Protein AF-A0A959NAV7-F1 (afdb_monomer_lite)

Radius of gyration: 19.65 Å; chains: 1; bounding box: 39×28×50 Å

Sequence (119 aa):
TKMTISTENNTYIKIDDCLPEIDEYQATYHNLRIIIPYTGRIRIARDFISDFLFNMGFQKPSSYKTVYDFKLDKGKIIEMKDRSEDAAIVRNYLHNTGTTHINLIKKINASFKLDFEFE

Secondary structure (DSSP, 8-state):
-EEEE--TT-----BTTBPPEE-SS-EEEES--------EEEEEEEEE-GGG--SSS---GGGEEEEEEEEEETTEEEEEEE-HHHHHHHHHHHHHS---HHHHHHHHHHHH-SS----

Foldseek 3Di:
DKDKDDDPVNDFDDDPPWFFDDDPGITMTPPDDDQDQDFAKDKDFDAFAPVQDDPPPDDFRLRGQWMKIFGDHGSDTPDIDTCNVLSVVLNCLLVPDDDDPVVVVVNVVCSVDPVSDDD

Structure (mmCIF, N/CA/C/O backbone):
data_AF-A0A959NAV7-F1
#
_entry.id   AF-A0A959NAV7-F1
#
loop_
_atom_site.group_PDB
_atom_site.id
_atom_site.type_symbol
_atom_site.label_atom_id
_atom_site.label_alt_id
_atom_site.label_comp_id
_atom_site.label_asym_id
_atom_site.label_entity_id
_atom_site.label_seq_id
_atom_site.pdbx_PDB_ins_code
_atom_site.Cartn_x
_atom_site.Cartn_y
_atom_site.Cartn_z
_atom_site.occupancy
_atom_site.B_iso_or_equiv
_atom_site.auth_seq_id
_atom_site.auth_comp_id
_atom_site.auth_asym_id
_atom_site.auth_atom_id
_atom_site.pdbx_PDB_model_num
ATOM 1 N N . THR A 1 1 ? -5.026 -10.238 13.488 1.00 69.12 1 THR A N 1
ATOM 2 C CA . THR A 1 1 ? -4.087 -9.151 13.123 1.00 69.12 1 THR A CA 1
ATOM 3 C C . THR A 1 1 ? -3.727 -8.387 14.376 1.00 69.12 1 THR A C 1
ATOM 5 O O . THR A 1 1 ? -4.628 -8.176 15.180 1.00 69.12 1 THR A O 1
ATOM 8 N N . LYS A 1 2 ? -2.452 -8.033 14.566 1.00 85.38 2 LYS A N 1
ATOM 9 C CA . LYS A 1 2 ? -1.971 -7.261 15.722 1.00 85.38 2 LYS A CA 1
ATOM 10 C C . LYS A 1 2 ? -1.484 -5.885 15.269 1.00 85.38 2 LYS A C 1
ATOM 12 O O . LYS A 1 2 ? -0.866 -5.798 14.210 1.00 85.38 2 LYS A O 1
ATOM 17 N N . MET A 1 3 ? -1.770 -4.845 16.043 1.00 85.19 3 MET A N 1
ATOM 18 C CA . MET A 1 3 ? -1.262 -3.490 15.828 1.00 85.19 3 MET A CA 1
ATOM 19 C C . MET A 1 3 ? -0.593 -3.023 17.111 1.00 85.19 3 MET A C 1
ATOM 21 O O . MET A 1 3 ? -1.261 -2.887 18.131 1.00 85.19 3 MET A O 1
ATOM 25 N N . THR A 1 4 ? 0.709 -2.779 17.049 1.00 87.69 4 THR A N 1
ATOM 26 C CA . THR A 1 4 ? 1.481 -2.287 18.188 1.00 87.69 4 THR A CA 1
ATOM 27 C C . THR A 1 4 ? 1.720 -0.797 18.010 1.00 87.69 4 THR A C 1
ATOM 29 O O . THR A 1 4 ? 2.214 -0.375 16.964 1.00 87.69 4 THR A O 1
ATOM 32 N N . ILE A 1 5 ? 1.340 -0.007 19.009 1.00 85.75 5 ILE A N 1
ATOM 33 C CA . ILE A 1 5 ? 1.563 1.438 19.036 1.00 85.75 5 ILE A CA 1
ATOM 34 C C . ILE A 1 5 ? 2.358 1.807 20.283 1.00 85.75 5 ILE A C 1
ATOM 36 O O . ILE A 1 5 ? 2.198 1.204 21.342 1.00 85.75 5 ILE A O 1
ATOM 40 N N . SER A 1 6 ? 3.195 2.826 20.144 1.00 84.12 6 SER A N 1
ATOM 41 C CA . SER A 1 6 ? 3.836 3.513 21.258 1.00 84.12 6 SER A CA 1
ATOM 42 C C . SER A 1 6 ? 3.380 4.966 21.221 1.00 84.12 6 SER A C 1
ATOM 44 O O . SER A 1 6 ? 3.200 5.534 20.141 1.00 84.12 6 SER A O 1
ATOM 46 N N . THR A 1 7 ? 3.121 5.543 22.388 1.00 81.50 7 THR A N 1
ATOM 47 C CA . THR A 1 7 ? 2.697 6.940 22.522 1.00 81.50 7 THR A CA 1
ATOM 48 C C . THR A 1 7 ? 3.668 7.652 23.446 1.00 81.50 7 THR A C 1
ATOM 50 O O . THR A 1 7 ? 4.148 7.047 24.400 1.00 81.50 7 THR A O 1
ATOM 53 N N . GLU A 1 8 ? 3.940 8.935 23.197 1.00 82.19 8 GLU A N 1
ATOM 54 C CA . GLU A 1 8 ? 4.915 9.708 23.987 1.00 82.19 8 GLU A CA 1
ATOM 55 C C . GLU A 1 8 ? 4.607 9.696 25.493 1.00 82.19 8 GLU A C 1
ATOM 57 O O . GLU A 1 8 ? 5.520 9.677 26.312 1.00 82.19 8 GLU A O 1
ATOM 62 N N . ASN A 1 9 ? 3.321 9.639 25.854 1.00 84.06 9 ASN A N 1
ATOM 63 C CA . ASN A 1 9 ? 2.859 9.693 27.242 1.00 84.06 9 ASN A CA 1
ATOM 64 C C . ASN A 1 9 ? 2.438 8.327 27.813 1.00 84.06 9 ASN A C 1
ATOM 66 O O . ASN A 1 9 ? 1.884 8.287 28.908 1.00 84.06 9 ASN A O 1
ATOM 70 N N . ASN A 1 10 ? 2.641 7.219 27.085 1.00 80.88 10 ASN A N 1
ATOM 71 C CA . ASN A 1 10 ? 2.110 5.893 27.443 1.00 80.88 10 ASN A CA 1
ATOM 72 C C . ASN A 1 10 ? 0.591 5.875 27.715 1.00 80.88 10 ASN A C 1
ATOM 74 O O . ASN A 1 10 ? 0.085 5.056 28.485 1.00 80.88 10 ASN A O 1
ATOM 78 N N . THR A 1 11 ? -0.153 6.762 27.053 1.00 82.56 11 THR A N 1
ATOM 79 C CA . THR A 1 11 ? -1.612 6.832 27.148 1.00 82.56 11 THR A CA 1
ATOM 80 C C . THR A 1 11 ? -2.224 6.136 25.946 1.00 82.56 11 THR A C 1
ATOM 82 O O . THR A 1 11 ? -2.087 6.595 24.812 1.00 82.56 11 THR A O 1
ATOM 85 N N . TYR A 1 12 ? -2.955 5.055 26.193 1.00 86.94 12 TYR A N 1
ATOM 86 C CA . TYR A 1 12 ? -3.572 4.259 25.140 1.00 86.94 12 TYR A CA 1
ATOM 87 C C . TYR A 1 12 ? -5.094 4.320 25.247 1.00 86.94 12 TYR A C 1
ATOM 89 O O . TYR A 1 12 ? -5.673 3.998 26.283 1.00 86.94 12 TYR A O 1
ATOM 97 N N . ILE A 1 13 ? -5.742 4.770 24.173 1.00 87.12 13 ILE A N 1
ATOM 98 C CA . ILE A 1 13 ? -7.198 4.898 24.117 1.00 87.12 13 ILE A CA 1
ATOM 99 C C . ILE A 1 13 ? -7.839 3.586 23.680 1.00 87.12 13 ILE A C 1
ATOM 101 O O . ILE A 1 13 ? -7.314 2.871 22.837 1.00 87.12 13 ILE A O 1
ATOM 105 N N . LYS A 1 14 ? -9.029 3.291 24.192 1.00 88.50 14 LYS A N 1
ATOM 106 C CA . LYS A 1 14 ? -9.853 2.228 23.616 1.00 88.50 14 LYS A CA 1
ATOM 107 C C . LYS A 1 14 ? -10.167 2.575 22.157 1.00 88.50 14 LYS A C 1
ATOM 109 O O . LYS A 1 14 ? -10.553 3.711 21.877 1.00 88.50 14 LYS A O 1
ATOM 114 N N . ILE A 1 15 ? -10.031 1.609 21.250 1.00 87.44 15 ILE A N 1
ATOM 115 C CA . ILE A 1 15 ? -10.450 1.778 19.858 1.00 87.44 15 ILE A CA 1
ATOM 116 C C . ILE A 1 15 ? -11.610 0.820 19.584 1.00 87.44 15 ILE A C 1
ATOM 118 O O . ILE A 1 15 ? -11.442 -0.398 19.656 1.00 87.44 15 ILE A O 1
ATOM 122 N N . ASP A 1 16 ? -12.794 1.379 19.327 1.00 84.81 16 ASP A N 1
ATOM 123 C CA . ASP A 1 16 ? -14.082 0.674 19.353 1.00 84.81 16 ASP A CA 1
ATOM 124 C C . ASP A 1 16 ? -14.261 -0.131 20.658 1.00 84.81 16 ASP A C 1
ATOM 126 O O . ASP A 1 16 ? -14.346 0.437 21.753 1.00 84.81 16 ASP A O 1
ATOM 130 N N . ASP A 1 17 ? -14.277 -1.462 20.556 1.00 85.88 17 ASP A N 1
ATOM 131 C CA . ASP A 1 17 ? -14.361 -2.401 21.676 1.00 85.88 17 ASP A CA 1
ATOM 132 C C . ASP A 1 17 ? -13.031 -3.077 22.033 1.00 85.88 17 ASP A C 1
ATOM 134 O O . ASP A 1 17 ? -12.981 -3.946 22.900 1.00 85.88 17 ASP A O 1
ATOM 138 N N . CYS A 1 18 ? -11.934 -2.642 21.413 1.00 86.00 18 CYS A N 1
ATOM 139 C CA . CYS A 1 18 ? -10.607 -3.201 21.617 1.00 86.00 18 CYS A CA 1
ATOM 140 C C . CYS A 1 18 ? -9.783 -2.329 22.575 1.00 86.00 18 CYS A C 1
ATOM 142 O O . CYS A 1 18 ? -9.485 -1.166 22.288 1.00 86.00 18 CYS A O 1
ATOM 144 N N . LEU A 1 19 ? -9.398 -2.907 23.713 1.00 89.88 19 LEU A N 1
ATOM 145 C CA . LEU A 1 19 ? -8.334 -2.385 24.568 1.00 89.88 19 LEU A CA 1
ATOM 146 C C . LEU A 1 19 ? -7.008 -3.048 24.177 1.00 89.88 19 LEU A C 1
ATOM 148 O O . LEU A 1 19 ? -7.012 -4.225 23.801 1.00 89.88 19 LEU A O 1
ATOM 152 N N . PRO A 1 20 ? -5.882 -2.329 24.265 1.00 91.69 20 PRO A N 1
ATOM 153 C CA . PRO A 1 20 ? -4.592 -2.943 24.033 1.00 91.69 20 PRO A CA 1
ATOM 154 C C . PRO A 1 20 ? -4.171 -3.812 25.216 1.00 91.69 20 PRO A C 1
ATOM 156 O O . PRO A 1 20 ? -4.462 -3.514 26.373 1.00 91.69 20 PRO A O 1
ATOM 159 N N . GLU A 1 21 ? -3.399 -4.844 24.913 1.00 92.19 21 GLU A N 1
ATOM 160 C CA . GLU A 1 21 ? -2.514 -5.489 25.873 1.00 92.19 21 GLU A CA 1
ATOM 161 C C . GLU A 1 21 ? -1.269 -4.609 26.038 1.00 92.19 21 GLU A C 1
ATOM 163 O O . GLU A 1 21 ? -0.607 -4.296 25.046 1.00 92.19 21 GLU A O 1
ATOM 168 N N . ILE A 1 22 ? -0.986 -4.160 27.262 1.00 89.69 22 ILE A N 1
ATOM 169 C CA . ILE A 1 22 ? 0.141 -3.270 27.569 1.00 89.69 22 ILE A CA 1
ATOM 170 C C . ILE A 1 22 ? 1.243 -4.093 28.237 1.00 89.69 22 ILE A C 1
ATOM 172 O O . ILE A 1 22 ? 0.983 -4.770 29.231 1.00 89.69 22 ILE A O 1
ATOM 176 N N . ASP A 1 23 ? 2.459 -4.002 27.705 1.00 85.12 23 ASP A N 1
ATOM 177 C CA . ASP A 1 23 ? 3.677 -4.501 28.343 1.00 85.12 23 ASP A CA 1
ATOM 178 C C . ASP A 1 23 ? 4.603 -3.333 28.750 1.00 85.12 23 ASP A C 1
ATOM 180 O O . ASP A 1 23 ? 4.200 -2.169 28.742 1.00 85.12 23 ASP A O 1
ATOM 184 N N . GLU A 1 24 ? 5.837 -3.638 29.157 1.00 81.12 24 GLU A N 1
ATOM 185 C CA . GLU A 1 24 ? 6.802 -2.658 29.676 1.00 81.12 24 GLU A CA 1
ATOM 186 C C . GLU A 1 24 ? 7.172 -1.547 28.669 1.00 81.12 24 GLU A C 1
ATOM 188 O O . GLU A 1 24 ? 7.553 -0.453 29.087 1.00 81.12 24 GLU A O 1
ATOM 193 N N . TYR A 1 25 ? 7.027 -1.783 27.357 1.00 78.12 25 TYR A N 1
ATOM 194 C CA . TYR A 1 25 ? 7.501 -0.861 26.312 1.00 78.12 25 TYR A CA 1
ATOM 195 C C . TYR A 1 25 ? 6.474 -0.548 25.218 1.00 78.12 25 TYR A C 1
ATOM 197 O O . TYR A 1 25 ? 6.685 0.372 24.422 1.00 78.12 25 TYR A O 1
ATOM 205 N N . GLN A 1 26 ? 5.381 -1.303 25.126 1.00 84.56 26 GLN A N 1
ATOM 206 C CA . GLN A 1 26 ? 4.458 -1.205 24.000 1.00 84.56 26 GLN A CA 1
ATOM 207 C C . GLN A 1 26 ? 3.021 -1.587 24.373 1.00 84.56 26 GLN A C 1
ATOM 209 O O . GLN A 1 26 ? 2.751 -2.324 25.318 1.00 84.56 26 GLN A O 1
ATOM 214 N N . ALA A 1 27 ? 2.078 -1.103 23.564 1.00 90.50 27 ALA A N 1
ATOM 215 C CA . ALA A 1 27 ? 0.675 -1.481 23.637 1.00 90.50 27 ALA A CA 1
ATOM 216 C C . ALA A 1 27 ? 0.250 -2.150 22.331 1.00 90.50 27 ALA A C 1
ATOM 218 O O . ALA A 1 27 ? 0.384 -1.572 21.249 1.00 90.50 27 ALA A O 1
ATOM 219 N N . THR A 1 28 ? -0.282 -3.366 22.423 1.00 92.12 28 THR A N 1
ATOM 220 C CA . THR A 1 28 ? -0.693 -4.162 21.267 1.00 92.12 28 THR A CA 1
ATOM 221 C C . THR A 1 28 ? -2.199 -4.381 21.259 1.00 92.12 28 THR A C 1
ATOM 223 O O . THR A 1 28 ? -2.762 -5.022 22.139 1.00 92.12 28 THR A O 1
ATOM 226 N N . TYR A 1 29 ? -2.860 -3.889 20.215 1.00 92.12 29 TYR A N 1
ATOM 227 C CA . TYR A 1 29 ? -4.259 -4.185 19.930 1.00 92.12 29 TYR A CA 1
ATOM 228 C C . TYR A 1 29 ? -4.350 -5.470 19.123 1.00 92.12 29 TYR A C 1
ATOM 230 O O . TYR A 1 29 ? -3.703 -5.618 18.079 1.00 92.12 29 TYR A O 1
ATOM 238 N N . HIS A 1 30 ? -5.207 -6.380 19.568 1.00 90.00 30 HIS A N 1
ATOM 239 C CA . HIS A 1 30 ? -5.453 -7.647 18.891 1.00 90.00 30 HIS A CA 1
ATOM 240 C C . HIS A 1 30 ? -6.809 -7.633 18.202 1.00 90.00 30 HIS A C 1
ATOM 242 O O . HIS A 1 30 ? -7.797 -7.146 18.738 1.00 90.00 30 HIS A O 1
ATOM 248 N N . ASN A 1 31 ? -6.863 -8.220 17.008 1.00 87.06 31 ASN A N 1
ATOM 249 C CA . ASN A 1 31 ? -8.096 -8.391 16.233 1.00 87.06 31 ASN A CA 1
ATOM 250 C C . ASN A 1 31 ? -8.821 -7.077 15.900 1.00 87.06 31 ASN A C 1
ATOM 252 O O . ASN A 1 31 ? -10.035 -7.067 15.708 1.00 87.06 31 ASN A O 1
ATOM 256 N N . LEU A 1 32 ? -8.055 -5.996 15.748 1.00 85.31 32 LEU A N 1
ATOM 257 C CA . LEU A 1 32 ? -8.545 -4.707 15.281 1.00 85.31 32 LEU A CA 1
ATOM 258 C C . LEU A 1 32 ? -9.136 -4.844 13.863 1.00 85.31 32 LEU A C 1
ATOM 260 O O . LEU A 1 32 ? -8.462 -5.324 12.946 1.00 85.31 32 LEU A O 1
ATOM 264 N N . ARG A 1 33 ? -10.395 -4.434 13.679 1.00 82.75 33 ARG A N 1
ATOM 265 C CA . ARG A 1 33 ? -11.108 -4.454 12.387 1.00 82.75 33 ARG A CA 1
ATOM 266 C C . ARG A 1 33 ? -11.724 -3.089 12.081 1.00 82.75 33 ARG A C 1
ATOM 268 O O . ARG A 1 33 ? -12.922 -2.979 11.844 1.00 82.75 33 ARG A O 1
ATOM 275 N N . ILE A 1 34 ? -10.897 -2.051 12.105 1.00 84.44 34 ILE A N 1
ATOM 276 C CA . ILE A 1 34 ? -11.351 -0.678 11.874 1.00 84.44 34 ILE A CA 1
ATOM 277 C C . ILE A 1 34 ? -11.364 -0.389 10.382 1.00 84.44 34 ILE A C 1
ATOM 279 O O . ILE A 1 34 ? -10.366 -0.580 9.685 1.00 84.44 34 ILE A O 1
ATOM 283 N N . ILE A 1 35 ? -12.490 0.133 9.909 1.00 86.31 35 ILE A N 1
ATOM 284 C CA . ILE A 1 35 ? -12.571 0.750 8.590 1.00 86.31 35 ILE A CA 1
ATOM 285 C C . ILE A 1 35 ? -12.106 2.193 8.743 1.00 86.31 35 ILE A C 1
ATOM 287 O O . ILE A 1 35 ? -12.796 3.017 9.338 1.00 86.31 35 ILE A O 1
ATOM 291 N N . ILE A 1 36 ? -10.933 2.508 8.200 1.00 87.50 36 ILE A N 1
ATOM 292 C CA . ILE A 1 36 ? -10.456 3.890 8.127 1.00 87.50 36 ILE A CA 1
ATOM 293 C C . ILE A 1 36 ? -11.325 4.603 7.081 1.00 87.50 36 ILE A C 1
ATOM 295 O O . ILE A 1 36 ? -11.297 4.172 5.928 1.00 87.50 36 ILE A O 1
ATOM 299 N N . PRO A 1 37 ? -12.085 5.667 7.416 1.00 92.19 37 PRO A N 1
ATOM 300 C CA . PRO A 1 37 ? -13.010 6.339 6.496 1.00 92.19 37 PRO A CA 1
ATOM 301 C C . PRO A 1 37 ? -12.269 7.236 5.487 1.00 92.19 37 PRO A C 1
ATOM 303 O O . PRO A 1 37 ? -12.584 8.407 5.302 1.00 92.19 37 PRO A O 1
ATOM 306 N N . TYR A 1 38 ? -11.246 6.683 4.842 1.00 94.12 38 TYR A N 1
ATOM 307 C CA . TYR A 1 38 ? -10.412 7.352 3.862 1.00 94.12 38 TYR A CA 1
ATOM 308 C C . TYR A 1 38 ? -11.076 7.309 2.481 1.00 94.12 38 TYR A C 1
ATOM 310 O O . TYR A 1 38 ? -11.447 6.237 1.993 1.00 94.12 38 TYR A O 1
ATOM 318 N N . THR A 1 39 ? -11.184 8.475 1.844 1.00 96.25 39 THR A N 1
ATOM 319 C CA . THR A 1 39 ? -11.547 8.620 0.430 1.00 96.25 39 THR A CA 1
ATOM 320 C C . THR A 1 39 ? -10.365 9.256 -0.291 1.00 96.25 39 THR A C 1
ATOM 322 O O . THR A 1 39 ? -9.913 10.336 0.084 1.00 96.25 39 THR A O 1
ATOM 325 N N . GLY A 1 40 ? -9.836 8.586 -1.312 1.00 94.75 40 GLY A N 1
ATOM 326 C CA . GLY A 1 40 ? -8.622 9.026 -1.992 1.00 94.75 40 GLY A CA 1
ATOM 327 C C . GLY A 1 40 ? -7.949 7.906 -2.772 1.00 94.75 40 GLY A C 1
ATOM 328 O O . GLY A 1 40 ? -8.611 6.973 -3.230 1.00 94.75 40 GLY A O 1
ATOM 329 N N . ARG A 1 41 ? -6.628 7.998 -2.942 1.00 92.50 41 ARG A N 1
ATOM 330 C CA . ARG A 1 41 ? -5.829 6.986 -3.640 1.00 92.50 41 ARG A CA 1
ATOM 331 C C . ARG A 1 41 ? -4.638 6.561 -2.794 1.00 92.50 41 ARG A C 1
ATOM 333 O O . ARG A 1 41 ? -3.934 7.408 -2.257 1.00 92.50 41 ARG A O 1
ATOM 340 N N . ILE A 1 42 ? -4.396 5.257 -2.723 1.00 92.56 42 ILE A N 1
ATOM 341 C CA . ILE A 1 42 ? -3.219 4.673 -2.076 1.00 92.56 42 ILE A CA 1
ATOM 342 C C . ILE A 1 42 ? -2.467 3.867 -3.125 1.00 92.56 42 ILE A C 1
ATOM 344 O O . ILE A 1 42 ? -3.062 3.038 -3.811 1.00 92.56 42 ILE A O 1
ATOM 348 N N . ARG A 1 43 ? -1.155 4.085 -3.226 1.00 91.81 43 ARG A N 1
ATOM 349 C CA . ARG A 1 43 ? -0.264 3.233 -4.012 1.00 91.81 43 ARG A CA 1
ATOM 350 C C . ARG A 1 43 ? 0.459 2.264 -3.095 1.00 91.81 43 ARG A C 1
ATOM 352 O O . ARG A 1 43 ? 1.063 2.683 -2.112 1.00 91.81 43 ARG A O 1
ATOM 359 N N . ILE A 1 44 ? 0.441 0.986 -3.453 1.00 92.94 44 ILE A N 1
ATOM 360 C CA . ILE A 1 44 ? 1.207 -0.054 -2.768 1.00 92.94 44 ILE A CA 1
ATOM 361 C C . ILE A 1 44 ? 2.169 -0.669 -3.774 1.00 92.94 44 ILE A C 1
ATOM 363 O O . ILE A 1 44 ? 1.770 -1.055 -4.872 1.00 92.94 44 ILE A O 1
ATOM 367 N N . ALA A 1 45 ? 3.437 -0.759 -3.391 1.00 92.19 45 ALA A N 1
ATOM 368 C CA . ALA A 1 45 ? 4.478 -1.385 -4.187 1.00 92.19 45 ALA A CA 1
ATOM 369 C C . ALA A 1 45 ? 5.163 -2.492 -3.379 1.00 92.19 45 ALA A C 1
ATOM 371 O O . ALA A 1 45 ? 5.343 -2.364 -2.167 1.00 92.19 45 ALA A O 1
ATOM 372 N N . ARG A 1 46 ? 5.527 -3.589 -4.046 1.00 93.88 46 ARG A N 1
ATOM 373 C CA . ARG A 1 46 ? 6.243 -4.72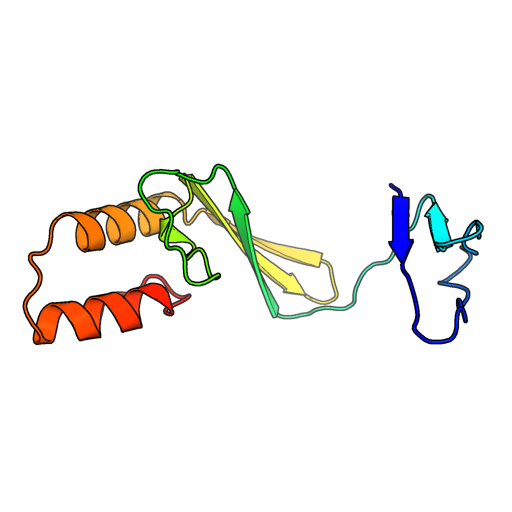1 -3.441 1.00 93.88 46 ARG A CA 1
ATOM 374 C C . ARG A 1 46 ? 7.253 -5.321 -4.414 1.00 93.88 46 ARG A C 1
ATOM 376 O O . ARG A 1 46 ? 7.273 -4.984 -5.595 1.00 93.88 46 ARG A O 1
ATOM 383 N N . ASP A 1 47 ? 8.078 -6.228 -3.900 1.00 94.12 47 ASP A N 1
ATOM 384 C CA . ASP A 1 47 ? 9.176 -6.868 -4.633 1.00 94.12 47 ASP A CA 1
ATOM 385 C C . ASP A 1 47 ? 10.203 -5.830 -5.103 1.00 94.12 47 ASP A C 1
ATOM 387 O O . ASP A 1 47 ? 10.359 -5.542 -6.293 1.00 94.12 47 ASP A O 1
ATOM 391 N N . PHE A 1 48 ? 10.864 -5.218 -4.122 1.00 91.38 48 PHE A N 1
ATOM 392 C CA . PHE A 1 48 ? 11.906 -4.229 -4.355 1.00 91.38 48 PHE A CA 1
ATOM 393 C C . PHE A 1 48 ? 13.052 -4.806 -5.202 1.00 91.38 48 PHE A C 1
ATOM 395 O O . PHE A 1 48 ? 13.478 -5.943 -4.996 1.00 91.38 48 PHE A O 1
ATOM 402 N N . ILE A 1 49 ? 13.552 -4.014 -6.151 1.00 89.56 49 ILE A N 1
ATOM 403 C CA . ILE A 1 49 ? 14.666 -4.370 -7.031 1.00 89.56 49 ILE A CA 1
ATOM 404 C C . ILE A 1 49 ? 15.923 -3.676 -6.501 1.00 89.56 49 ILE A C 1
ATOM 406 O O . ILE A 1 49 ? 16.065 -2.460 -6.633 1.00 89.56 49 ILE A O 1
ATOM 410 N N . SER A 1 50 ? 16.838 -4.457 -5.920 1.00 84.69 50 SER A N 1
ATOM 411 C CA . SER A 1 50 ? 18.067 -3.975 -5.266 1.00 84.69 50 SER A CA 1
ATOM 412 C C . SER A 1 50 ? 18.922 -3.063 -6.139 1.00 84.69 50 SER A C 1
ATOM 414 O O . SER A 1 50 ? 19.519 -2.117 -5.637 1.00 84.69 50 SER A O 1
ATOM 416 N N . ASP A 1 51 ? 18.936 -3.305 -7.446 1.00 82.38 51 ASP A N 1
ATOM 417 C CA . ASP A 1 51 ? 19.756 -2.566 -8.411 1.00 82.38 51 ASP A CA 1
ATOM 418 C C . ASP A 1 51 ? 19.332 -1.091 -8.534 1.00 82.38 51 ASP A C 1
ATOM 420 O O . ASP A 1 51 ? 20.076 -0.261 -9.048 1.00 82.38 51 ASP A O 1
ATOM 424 N N . PHE A 1 52 ? 18.141 -0.7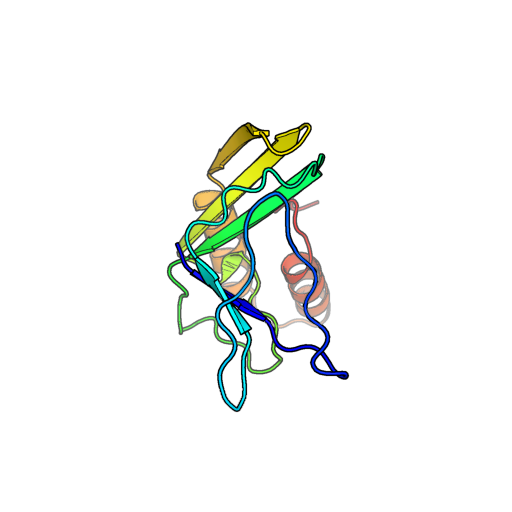47 -8.031 1.00 74.44 52 PHE A N 1
ATOM 425 C CA . PHE A 1 52 ? 17.598 0.612 -8.015 1.00 74.44 52 PHE A CA 1
ATOM 426 C C . PHE A 1 52 ? 17.608 1.249 -6.621 1.00 74.44 52 PHE A C 1
ATOM 428 O O . PHE A 1 52 ? 16.935 2.262 -6.406 1.00 74.44 52 PHE A O 1
ATOM 435 N N . LEU A 1 53 ? 18.370 0.678 -5.681 1.00 65.62 53 LEU A N 1
ATOM 436 C CA . LEU A 1 53 ? 18.568 1.221 -4.344 1.00 65.62 53 LEU A CA 1
ATOM 437 C C . LEU A 1 53 ? 19.295 2.566 -4.403 1.00 65.62 53 LEU A C 1
ATOM 439 O O . LEU A 1 53 ? 20.477 2.651 -4.721 1.00 65.62 53 LEU A O 1
ATOM 443 N N . PHE A 1 54 ? 18.574 3.627 -4.045 1.00 64.25 54 PHE A N 1
ATOM 444 C CA . PHE A 1 54 ? 19.158 4.933 -3.752 1.00 64.25 54 PHE A CA 1
ATOM 445 C C . PHE A 1 54 ? 19.270 5.141 -2.239 1.00 64.25 54 PHE A C 1
ATOM 447 O O . PHE A 1 54 ? 18.292 4.976 -1.510 1.00 64.25 54 PHE A O 1
ATOM 454 N N . ASN A 1 55 ? 20.451 5.564 -1.779 1.00 56.25 55 ASN A N 1
ATOM 455 C CA . ASN A 1 55 ? 20.789 5.728 -0.357 1.00 56.25 55 ASN A CA 1
ATOM 456 C C . ASN A 1 55 ? 20.107 6.924 0.342 1.00 56.25 55 ASN A C 1
ATOM 458 O O . ASN A 1 55 ? 20.320 7.129 1.530 1.00 56.25 55 ASN A O 1
ATOM 462 N N . MET A 1 56 ? 19.270 7.705 -0.350 1.00 56.16 56 MET A N 1
ATOM 463 C CA . MET A 1 56 ? 18.646 8.927 0.191 1.00 56.16 56 MET A CA 1
ATOM 464 C C . MET A 1 56 ? 17.201 8.723 0.687 1.00 56.16 56 MET A C 1
ATOM 466 O O . MET A 1 56 ? 16.379 9.632 0.634 1.00 56.16 56 MET A O 1
ATOM 470 N N . GLY A 1 57 ? 16.874 7.519 1.167 1.00 57.88 57 GLY A N 1
ATOM 471 C CA . GLY A 1 57 ? 15.701 7.273 2.021 1.00 57.88 57 GLY A CA 1
ATOM 472 C C . GLY A 1 57 ? 14.331 7.149 1.340 1.00 57.88 57 GLY A C 1
ATOM 473 O O . GLY A 1 57 ? 13.399 6.679 1.984 1.00 57.88 57 GLY A O 1
ATOM 474 N N . PHE A 1 58 ? 14.186 7.486 0.054 1.00 67.62 58 PHE A N 1
ATOM 475 C CA . PHE A 1 58 ? 12.926 7.302 -0.679 1.00 67.62 58 PHE A CA 1
ATOM 476 C C . PHE A 1 58 ? 13.094 6.354 -1.870 1.00 67.62 58 PHE A C 1
ATOM 478 O O . PHE A 1 58 ? 13.776 6.674 -2.846 1.00 67.62 58 PHE A O 1
ATOM 485 N N . GLN A 1 59 ? 12.446 5.187 -1.802 1.00 75.31 59 GLN A N 1
ATOM 486 C CA . GLN A 1 59 ? 12.357 4.269 -2.936 1.00 75.31 59 GLN A CA 1
ATOM 487 C C . GLN A 1 59 ? 11.134 4.626 -3.776 1.00 75.31 59 GLN A C 1
ATOM 489 O O . GLN A 1 59 ? 9.989 4.452 -3.361 1.00 75.31 59 GLN A O 1
ATOM 494 N N . LYS A 1 60 ? 11.385 5.133 -4.981 1.00 83.12 60 LYS A N 1
ATOM 495 C CA . LYS A 1 60 ? 10.336 5.445 -5.951 1.00 83.12 60 LYS A CA 1
ATOM 496 C C . LYS A 1 60 ? 9.584 4.180 -6.390 1.00 83.12 60 LYS A C 1
ATOM 498 O O . LYS A 1 60 ? 10.192 3.110 -6.471 1.00 83.12 60 LYS A O 1
ATOM 503 N N . PRO A 1 61 ? 8.303 4.287 -6.782 1.00 86.75 61 PRO A N 1
ATOM 504 C CA . PRO A 1 61 ? 7.524 3.136 -7.241 1.00 86.75 61 PRO A CA 1
ATOM 505 C C . PRO A 1 61 ? 8.165 2.338 -8.389 1.00 86.75 61 PRO A C 1
ATOM 507 O O . PRO A 1 61 ? 8.033 1.121 -8.433 1.00 86.75 61 PRO A O 1
ATOM 510 N N . SER A 1 62 ? 8.919 2.987 -9.287 1.00 86.62 62 SER A N 1
ATOM 511 C CA . SER A 1 62 ? 9.612 2.302 -10.392 1.00 86.62 62 SER A CA 1
ATOM 512 C C . SER A 1 62 ? 10.717 1.338 -9.931 1.00 86.62 62 SER A C 1
ATOM 514 O O . SER A 1 62 ? 11.162 0.500 -10.715 1.00 86.62 62 SER A O 1
ATOM 516 N N . SER A 1 63 ? 11.173 1.441 -8.678 1.00 88.62 63 SER A N 1
ATOM 517 C CA . SER A 1 63 ? 12.165 0.537 -8.079 1.00 88.62 63 SER A CA 1
ATOM 518 C C . SER A 1 63 ? 11.564 -0.796 -7.602 1.00 88.62 63 SER A C 1
ATOM 520 O O . SER A 1 63 ? 12.267 -1.609 -7.009 1.00 88.62 63 SER A O 1
ATOM 522 N N . TYR A 1 64 ? 10.277 -1.042 -7.856 1.00 92.06 64 TYR A N 1
ATOM 523 C CA . TYR A 1 64 ? 9.560 -2.255 -7.467 1.00 92.06 64 TYR A CA 1
ATOM 524 C C . TYR A 1 64 ? 9.054 -3.011 -8.702 1.00 92.06 64 TYR A C 1
ATOM 526 O O . TYR A 1 64 ? 8.814 -2.411 -9.755 1.00 92.06 64 TYR A O 1
ATOM 534 N N . LYS A 1 65 ? 8.902 -4.338 -8.594 1.00 94.31 65 LYS A N 1
ATOM 535 C CA . LYS A 1 65 ? 8.338 -5.150 -9.690 1.00 94.31 65 LYS A CA 1
ATOM 536 C C . LYS A 1 65 ? 6.822 -5.058 -9.750 1.00 94.31 65 LYS A C 1
ATOM 538 O O . LYS A 1 65 ? 6.279 -5.032 -10.845 1.00 94.31 65 LYS A O 1
ATOM 543 N N . THR A 1 66 ? 6.171 -4.998 -8.592 1.00 96.00 66 THR A N 1
ATOM 544 C CA . THR A 1 66 ? 4.712 -4.994 -8.492 1.00 96.00 66 THR A CA 1
ATOM 545 C C . THR A 1 66 ? 4.246 -3.660 -7.929 1.00 96.00 66 THR A C 1
ATOM 547 O O . THR A 1 66 ? 4.661 -3.286 -6.828 1.00 96.00 66 THR A O 1
ATOM 550 N N . VAL A 1 67 ? 3.370 -2.958 -8.651 1.00 94.75 67 VAL A N 1
ATOM 551 C CA . VAL A 1 67 ? 2.822 -1.659 -8.233 1.00 94.75 67 VAL A CA 1
ATOM 552 C C . VAL A 1 67 ? 1.322 -1.611 -8.498 1.00 94.75 67 VAL A C 1
ATOM 554 O O . VAL A 1 67 ? 0.891 -1.793 -9.630 1.00 94.75 67 VAL A O 1
ATOM 557 N N . TYR A 1 68 ? 0.537 -1.294 -7.470 1.00 95.56 68 TYR A N 1
ATOM 558 C CA . TYR A 1 68 ? -0.912 -1.128 -7.570 1.00 95.56 68 TYR A CA 1
ATOM 559 C C . TYR A 1 68 ? -1.360 0.240 -7.074 1.00 95.56 68 TYR A C 1
ATOM 561 O O . TYR A 1 68 ? -0.920 0.695 -6.017 1.00 95.56 68 TYR A O 1
ATOM 569 N N . ASP A 1 69 ? -2.291 0.844 -7.806 1.00 94.88 69 ASP A N 1
AT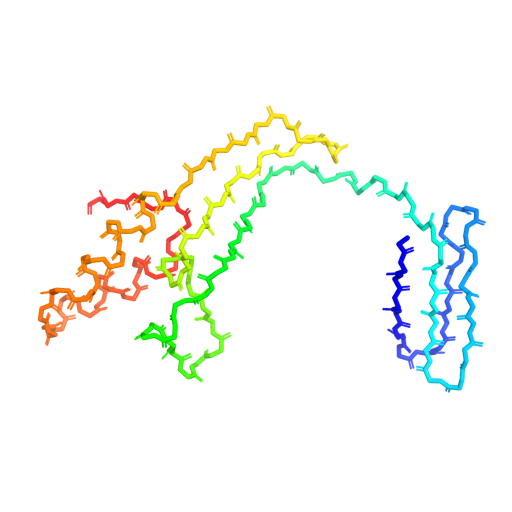OM 570 C CA . ASP A 1 69 ? -3.076 1.988 -7.354 1.00 94.88 69 ASP A CA 1
ATOM 571 C C . ASP A 1 69 ? -4.450 1.514 -6.896 1.00 94.88 69 ASP A C 1
ATOM 573 O O . ASP A 1 69 ? -5.179 0.879 -7.656 1.00 94.88 69 ASP A O 1
ATOM 577 N N . PHE A 1 70 ? -4.830 1.876 -5.678 1.00 95.19 70 PHE A N 1
ATOM 578 C CA . PHE A 1 70 ? -6.165 1.661 -5.139 1.00 95.19 70 PHE A CA 1
ATOM 579 C C . PHE A 1 70 ? -6.877 2.999 -5.025 1.00 95.19 70 PHE A C 1
ATOM 581 O O . PHE A 1 70 ? -6.340 3.932 -4.426 1.00 95.19 70 PHE A O 1
ATOM 588 N N . LYS A 1 71 ? -8.101 3.095 -5.543 1.00 96.19 71 LYS A N 1
ATOM 589 C CA . LYS A 1 71 ? -9.016 4.194 -5.225 1.00 96.19 71 LYS A CA 1
ATOM 590 C C . LYS A 1 71 ? -9.940 3.731 -4.112 1.00 96.19 71 LYS A C 1
ATOM 592 O O . LYS A 1 71 ? -10.578 2.684 -4.230 1.00 96.19 71 LYS A O 1
ATOM 597 N N . LEU A 1 72 ? -10.004 4.511 -3.044 1.00 96.81 72 LEU A N 1
ATOM 598 C CA . LEU A 1 72 ? -10.842 4.236 -1.891 1.00 96.81 72 LEU A CA 1
ATOM 599 C C . LEU A 1 72 ? -11.959 5.270 -1.800 1.00 96.81 72 LEU A C 1
ATOM 601 O O . LEU A 1 72 ? -11.728 6.454 -2.049 1.00 96.81 72 LEU A O 1
ATOM 605 N N . ASP A 1 73 ? -13.145 4.822 -1.404 1.00 96.88 73 ASP A N 1
ATOM 606 C CA . ASP A 1 73 ? -14.225 5.679 -0.927 1.00 96.88 73 ASP A CA 1
ATOM 607 C C . ASP A 1 73 ? -14.738 5.162 0.419 1.00 96.88 73 ASP A C 1
ATOM 609 O O . ASP A 1 73 ? -15.119 3.995 0.542 1.00 96.88 73 ASP A O 1
ATOM 613 N N . LYS A 1 74 ? -14.700 6.019 1.445 1.00 95.88 74 LYS A N 1
ATOM 614 C CA . LYS A 1 74 ? -15.121 5.714 2.822 1.00 95.88 74 LYS A CA 1
ATOM 615 C C . LYS A 1 74 ? -14.525 4.396 3.337 1.00 95.88 74 LYS A C 1
ATOM 617 O O . LYS A 1 74 ? -15.218 3.573 3.933 1.00 95.88 74 LYS A O 1
ATOM 622 N N . GLY A 1 75 ? -13.236 4.187 3.063 1.00 93.00 75 GLY A N 1
ATOM 623 C CA . GLY A 1 75 ? -12.484 3.005 3.488 1.00 93.00 75 GLY A CA 1
ATOM 624 C C . GLY A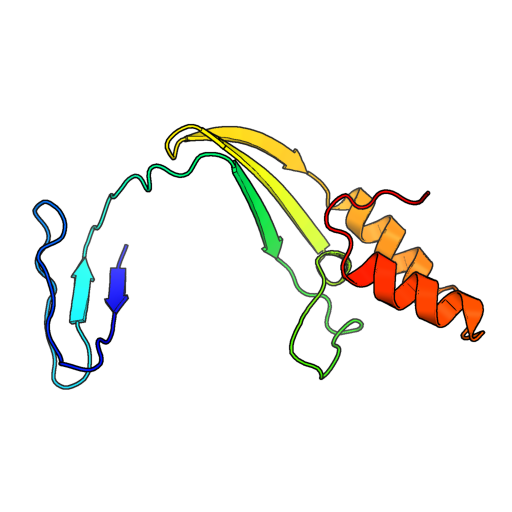 1 75 ? -12.704 1.741 2.661 1.00 93.00 75 GLY A C 1
ATOM 625 O O . GLY A 1 75 ? -12.150 0.697 3.000 1.00 93.00 75 GLY A O 1
ATOM 626 N N . LYS A 1 76 ? -13.481 1.802 1.575 1.00 94.38 76 LYS A N 1
ATOM 627 C CA . LYS A 1 76 ? -13.699 0.673 0.663 1.00 94.38 76 LYS A CA 1
ATOM 628 C C . LYS A 1 76 ? -12.932 0.877 -0.629 1.00 94.38 76 LYS A C 1
ATOM 630 O O . LYS A 1 76 ? -12.979 1.957 -1.207 1.00 94.38 76 LYS A O 1
ATOM 635 N N . ILE A 1 77 ? -12.268 -0.172 -1.103 1.00 95.56 77 ILE A N 1
ATOM 636 C CA . ILE A 1 77 ? -11.649 -0.173 -2.430 1.00 95.56 77 ILE A CA 1
ATOM 637 C C . ILE A 1 77 ? -12.771 -0.165 -3.470 1.00 95.56 77 ILE A C 1
ATOM 639 O O . ILE A 1 77 ? -13.595 -1.077 -3.496 1.00 95.56 77 ILE A O 1
ATOM 643 N N . ILE A 1 78 ? -12.798 0.868 -4.307 1.00 97.50 78 ILE A N 1
ATOM 644 C CA . ILE A 1 78 ? -13.747 1.003 -5.421 1.00 97.50 78 ILE A CA 1
ATOM 645 C C . ILE A 1 78 ? -13.080 0.798 -6.784 1.00 97.50 78 ILE A C 1
ATOM 647 O O . ILE A 1 78 ? -13.764 0.538 -7.767 1.00 97.50 78 ILE A O 1
ATOM 651 N N . GLU A 1 79 ? -11.752 0.900 -6.850 1.00 97.44 79 GLU A N 1
ATOM 652 C CA . GLU A 1 79 ? -10.966 0.674 -8.062 1.00 97.44 79 GLU A CA 1
ATOM 653 C C . GLU A 1 79 ? -9.577 0.160 -7.676 1.00 97.44 79 GLU A C 1
ATOM 655 O O . GLU A 1 79 ? -8.999 0.604 -6.679 1.00 97.44 79 GLU A O 1
ATOM 660 N N . MET A 1 80 ? -9.036 -0.746 -8.485 1.00 96.50 80 MET A N 1
ATOM 661 C CA . MET A 1 80 ? -7.663 -1.227 -8.394 1.00 96.50 80 MET A CA 1
ATOM 662 C C . MET A 1 80 ? -7.071 -1.231 -9.801 1.00 96.50 80 MET A C 1
ATOM 664 O O . MET A 1 80 ? -7.636 -1.846 -10.704 1.00 96.50 80 MET A O 1
ATOM 668 N N . LYS A 1 81 ? -5.930 -0.566 -9.980 1.00 95.62 81 LYS A N 1
ATOM 669 C CA . LYS A 1 81 ? -5.193 -0.530 -11.244 1.00 95.62 81 LYS A CA 1
ATOM 670 C C . LYS A 1 81 ? -3.796 -1.101 -11.040 1.00 95.62 81 LYS A C 1
ATOM 672 O O . LYS A 1 81 ? -3.052 -0.627 -10.182 1.00 95.62 81 LYS A O 1
ATOM 677 N N . ASP A 1 82 ? -3.440 -2.096 -11.845 1.00 96.38 82 ASP A N 1
ATOM 678 C CA . ASP A 1 82 ? -2.062 -2.571 -11.957 1.00 96.38 82 ASP A CA 1
ATOM 679 C C . ASP A 1 82 ? -1.232 -1.549 -12.745 1.00 96.38 82 ASP A C 1
ATOM 681 O O . ASP A 1 82 ? -1.606 -1.145 -13.846 1.00 96.38 82 ASP A O 1
ATOM 685 N N . ARG A 1 83 ? -0.135 -1.083 -12.145 1.00 94.50 83 ARG A N 1
ATOM 686 C CA . ARG A 1 83 ? 0.819 -0.120 -12.716 1.00 94.50 83 ARG A CA 1
ATOM 687 C C . ARG A 1 83 ? 2.210 -0.735 -12.887 1.00 94.50 83 ARG A C 1
ATOM 689 O O . ARG A 1 83 ? 3.184 -0.006 -13.062 1.00 94.50 83 ARG A O 1
ATOM 696 N N . SER A 1 84 ? 2.337 -2.056 -12.780 1.00 94.38 84 SER A N 1
ATOM 697 C CA . SER A 1 84 ? 3.633 -2.745 -12.800 1.00 94.38 84 SER A CA 1
ATOM 698 C C . SER A 1 84 ? 4.368 -2.553 -14.132 1.00 94.38 84 SER A C 1
ATOM 700 O O . SER A 1 84 ? 5.589 -2.380 -14.149 1.00 94.38 84 SER A O 1
ATOM 702 N N . GLU A 1 85 ? 3.630 -2.506 -15.244 1.00 94.06 85 GLU A N 1
ATOM 703 C CA . GLU A 1 85 ? 4.182 -2.227 -16.575 1.00 94.06 85 GLU A CA 1
ATOM 704 C C . GLU A 1 85 ? 4.635 -0.767 -16.718 1.00 94.06 85 GLU A C 1
ATOM 706 O O . GLU A 1 85 ? 5.777 -0.518 -17.106 1.00 94.06 85 GLU A O 1
ATOM 711 N N . ASP A 1 86 ? 3.812 0.197 -16.295 1.00 91.00 86 ASP A N 1
ATOM 712 C CA . ASP A 1 86 ? 4.184 1.621 -16.267 1.00 91.00 86 ASP A CA 1
ATOM 713 C C . ASP A 1 86 ? 5.468 1.841 -15.450 1.00 91.00 86 ASP A C 1
ATOM 715 O O . ASP A 1 86 ? 6.412 2.509 -15.883 1.00 91.00 86 ASP A O 1
ATOM 719 N N . ALA A 1 87 ? 5.543 1.210 -14.274 1.00 90.12 87 ALA A N 1
ATOM 720 C CA . ALA A 1 87 ? 6.718 1.236 -13.416 1.00 90.12 87 ALA A CA 1
ATOM 721 C C . ALA A 1 87 ? 7.958 0.654 -14.119 1.00 90.12 87 ALA A C 1
ATOM 723 O O . ALA A 1 87 ? 9.065 1.172 -13.937 1.00 90.12 87 ALA A O 1
ATOM 724 N N . ALA A 1 88 ? 7.790 -0.387 -14.942 1.00 90.38 88 ALA A N 1
ATOM 725 C CA . ALA A 1 88 ? 8.862 -0.975 -15.737 1.00 90.38 88 ALA A CA 1
ATOM 726 C C . ALA A 1 88 ? 9.349 -0.051 -16.859 1.00 90.38 88 ALA A C 1
ATOM 728 O O . ALA A 1 88 ? 10.560 0.091 -17.040 1.00 90.38 88 ALA A O 1
ATOM 729 N N . ILE A 1 89 ? 8.435 0.621 -17.562 1.00 87.62 89 ILE A N 1
ATOM 730 C CA . ILE A 1 89 ? 8.770 1.602 -18.602 1.00 87.62 89 ILE A CA 1
ATOM 731 C C . ILE A 1 89 ? 9.591 2.743 -17.997 1.00 87.62 89 ILE A C 1
ATOM 733 O O . ILE A 1 89 ? 10.681 3.054 -18.485 1.00 87.62 89 ILE A O 1
ATOM 737 N N . VAL A 1 90 ? 9.122 3.313 -16.882 1.00 83.94 90 VAL A N 1
ATOM 738 C CA . VAL A 1 90 ? 9.831 4.385 -16.172 1.00 83.94 90 VAL A CA 1
ATOM 739 C C . VAL A 1 90 ? 11.205 3.920 -15.709 1.00 83.94 90 VAL A C 1
ATOM 741 O O . VAL A 1 90 ? 12.200 4.605 -15.936 1.00 83.94 90 VAL A O 1
ATOM 744 N N . ARG A 1 91 ? 11.294 2.729 -15.113 1.00 85.00 91 ARG A N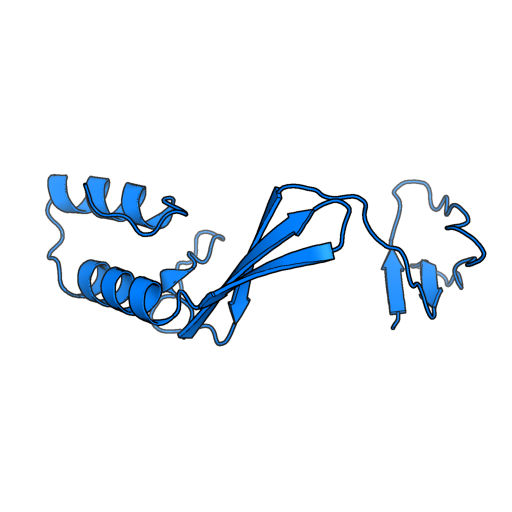 1
ATOM 745 C CA . ARG A 1 91 ? 12.568 2.142 -14.682 1.00 85.00 91 ARG A CA 1
ATOM 746 C C . ARG A 1 91 ? 13.567 2.029 -15.836 1.00 85.00 91 ARG A C 1
ATOM 748 O O . ARG A 1 91 ? 14.703 2.479 -15.692 1.00 85.00 91 ARG A O 1
ATOM 755 N N . ASN A 1 92 ? 13.137 1.493 -16.977 1.00 84.25 92 ASN A N 1
ATOM 756 C CA . ASN A 1 92 ? 13.980 1.337 -18.163 1.00 84.25 92 ASN A CA 1
ATOM 757 C C . ASN A 1 92 ? 14.434 2.693 -18.721 1.00 84.25 92 ASN A C 1
ATOM 759 O O . ASN A 1 92 ? 15.611 2.866 -19.039 1.00 84.25 92 ASN A O 1
ATOM 763 N N . TYR A 1 93 ? 13.538 3.682 -18.778 1.00 79.00 93 TYR A N 1
ATOM 764 C CA . TYR A 1 93 ? 13.880 5.043 -19.197 1.00 79.00 93 TYR A CA 1
ATOM 765 C C . TYR A 1 93 ? 14.951 5.674 -18.292 1.00 79.00 93 TYR A C 1
ATOM 767 O O . TYR A 1 93 ? 15.931 6.252 -18.772 1.00 79.00 93 TYR A O 1
ATOM 775 N N . LEU A 1 94 ? 14.804 5.530 -16.972 1.00 73.56 94 LEU A N 1
ATOM 776 C CA . LEU A 1 94 ? 15.747 6.074 -15.992 1.00 73.56 94 LEU A CA 1
ATOM 777 C C . LEU A 1 94 ? 17.118 5.380 -16.044 1.00 73.56 94 LEU A C 1
ATOM 779 O O . LEU A 1 94 ? 18.133 6.050 -15.823 1.00 73.56 94 LEU A O 1
ATOM 783 N N . HIS A 1 95 ? 17.145 4.079 -16.349 1.00 74.19 95 HIS A N 1
ATOM 784 C CA . HIS A 1 95 ? 18.364 3.278 -16.483 1.00 74.19 95 HIS A CA 1
ATOM 785 C C . HIS A 1 95 ? 19.131 3.581 -17.783 1.00 74.19 95 HIS A C 1
ATOM 787 O O . HIS A 1 95 ? 20.347 3.738 -17.756 1.00 74.19 95 HIS A O 1
ATOM 793 N N . ASN A 1 96 ? 18.429 3.720 -18.913 1.00 69.75 96 ASN A N 1
ATOM 794 C CA . ASN A 1 96 ? 19.058 3.763 -20.241 1.00 69.75 96 ASN A CA 1
ATOM 795 C C . ASN A 1 96 ? 19.438 5.172 -20.731 1.00 69.75 96 ASN A C 1
ATOM 797 O O . ASN A 1 96 ? 20.155 5.309 -21.720 1.00 69.75 96 ASN A O 1
ATOM 801 N N . THR A 1 97 ? 18.971 6.238 -20.080 1.00 61.06 97 THR A N 1
ATOM 802 C CA . THR A 1 97 ? 19.303 7.614 -20.486 1.00 61.06 97 THR A CA 1
ATOM 803 C C . THR A 1 97 ? 20.628 8.073 -19.870 1.00 61.06 97 THR A C 1
ATOM 805 O O . THR A 1 97 ? 20.799 8.048 -18.652 1.00 61.06 97 THR A O 1
ATOM 808 N N . GLY A 1 98 ? 21.575 8.532 -20.695 1.00 58.56 98 GLY A N 1
ATOM 809 C CA . GLY A 1 98 ? 22.837 9.120 -20.225 1.00 58.56 98 GLY A CA 1
ATOM 810 C C . GLY A 1 98 ? 22.636 10.393 -19.385 1.00 58.56 98 GLY A C 1
ATOM 811 O O . GLY A 1 98 ? 21.616 11.083 -19.496 1.00 58.56 98 GLY A O 1
ATOM 812 N N . THR A 1 99 ? 23.610 10.716 -18.534 1.00 56.38 99 THR A N 1
ATOM 813 C CA . THR A 1 99 ? 23.517 11.806 -17.546 1.00 56.38 99 THR A CA 1
ATOM 814 C C . THR A 1 99 ? 23.952 13.150 -18.138 1.00 56.38 99 THR A C 1
ATOM 816 O O . THR A 1 99 ? 25.051 13.629 -17.885 1.00 56.38 99 THR A O 1
ATOM 819 N N . THR A 1 100 ? 23.088 13.785 -18.930 1.00 59.78 100 THR A N 1
ATOM 820 C CA . THR A 1 100 ? 23.195 15.230 -19.209 1.00 59.78 100 THR A CA 1
ATOM 821 C C . THR A 1 100 ? 22.431 16.022 -18.142 1.00 59.78 100 THR A C 1
ATOM 823 O O . THR A 1 100 ? 21.529 15.485 -17.497 1.00 59.78 100 THR A O 1
ATOM 826 N N . HIS A 1 101 ? 22.753 17.306 -17.943 1.00 59.94 101 HIS A N 1
ATOM 827 C CA . HIS A 1 101 ? 22.098 18.139 -16.919 1.00 59.94 101 HIS A CA 1
ATOM 828 C C . HIS A 1 101 ? 20.570 18.246 -17.126 1.00 59.94 101 HIS A C 1
ATOM 830 O O . HIS A 1 101 ? 19.796 18.141 -16.177 1.00 59.94 101 HIS A O 1
ATOM 836 N N . ILE A 1 102 ? 20.129 18.339 -18.386 1.00 61.62 102 ILE A N 1
ATOM 837 C CA . ILE A 1 102 ? 18.708 18.341 -18.774 1.00 61.62 102 ILE A CA 1
ATOM 838 C C . ILE A 1 102 ? 18.044 16.993 -18.446 1.00 61.62 102 ILE A C 1
ATOM 840 O O . ILE A 1 102 ? 16.932 16.955 -17.914 1.00 61.62 102 ILE A O 1
ATOM 844 N N . ASN A 1 103 ? 18.733 15.877 -18.704 1.00 67.44 103 ASN A N 1
ATOM 845 C CA . ASN A 1 103 ? 18.220 14.547 -18.377 1.00 67.44 103 ASN A CA 1
ATOM 846 C C . ASN A 1 103 ? 18.144 14.322 -16.863 1.00 67.44 103 ASN A C 1
ATOM 848 O O . ASN A 1 103 ? 17.217 13.664 -16.403 1.00 67.44 103 ASN A O 1
ATOM 852 N N . LEU A 1 104 ? 19.061 14.890 -16.075 1.00 67.31 104 LEU A N 1
ATOM 853 C CA . LEU A 1 104 ? 19.051 14.756 -14.619 1.00 67.31 104 LEU A CA 1
ATOM 854 C C . LEU A 1 104 ? 17.801 15.385 -13.989 1.00 67.31 104 LEU A C 1
ATOM 856 O O . LEU A 1 104 ? 17.135 14.728 -13.192 1.00 67.31 104 LEU A O 1
ATOM 860 N N . ILE A 1 105 ? 17.435 16.609 -14.384 1.00 70.88 105 ILE A N 1
ATOM 861 C CA . ILE A 1 105 ? 16.223 17.275 -13.872 1.00 70.88 105 ILE A CA 1
ATOM 862 C C . ILE A 1 105 ? 14.971 16.472 -14.247 1.00 70.88 105 ILE A C 1
ATOM 864 O O . ILE A 1 105 ? 14.111 16.227 -13.400 1.00 70.88 105 ILE A O 1
ATOM 868 N N . LYS A 1 106 ? 14.899 15.969 -15.488 1.00 69.75 106 LYS A N 1
ATOM 869 C CA . LYS A 1 106 ? 13.805 15.082 -15.916 1.00 69.75 106 LYS A CA 1
ATOM 870 C C . LYS A 1 106 ? 13.744 13.793 -15.088 1.00 69.75 106 LYS A C 1
ATOM 872 O O . LYS A 1 106 ? 12.657 13.385 -14.689 1.00 69.75 106 LYS A O 1
ATOM 877 N N . LYS A 1 107 ? 14.890 13.171 -14.780 1.00 67.12 107 LYS A N 1
ATOM 878 C CA . LYS A 1 107 ? 14.975 11.963 -13.935 1.00 67.12 107 LYS A CA 1
ATOM 879 C C . LYS A 1 107 ? 14.514 12.211 -12.498 1.00 67.12 107 LYS A C 1
ATOM 881 O O . LYS A 1 107 ? 13.849 11.347 -11.921 1.00 67.12 107 LYS A O 1
ATOM 886 N N . ILE A 1 108 ? 14.867 13.364 -11.927 1.00 71.75 108 ILE A N 1
ATOM 887 C CA . ILE A 1 108 ? 14.437 13.779 -10.586 1.00 71.75 108 ILE A CA 1
ATOM 888 C C . ILE A 1 108 ? 12.916 13.928 -10.575 1.00 71.75 108 ILE A C 1
ATOM 890 O O . ILE A 1 108 ? 12.249 13.229 -9.819 1.00 71.75 108 ILE A O 1
ATOM 894 N N . ASN A 1 109 ? 12.355 14.731 -11.482 1.00 74.00 109 ASN A N 1
ATOM 895 C CA . ASN A 1 109 ? 10.910 14.967 -11.536 1.00 74.00 109 ASN A CA 1
ATOM 896 C C . ASN A 1 109 ? 10.117 13.673 -11.777 1.00 74.00 109 ASN A C 1
ATOM 898 O O . ASN A 1 109 ? 9.154 13.402 -11.064 1.00 74.00 109 ASN A O 1
ATOM 902 N N . ALA A 1 110 ? 10.562 12.819 -12.705 1.00 69.12 110 ALA A N 1
ATOM 903 C CA . ALA A 1 110 ? 9.924 11.528 -12.968 1.00 69.12 110 ALA A CA 1
ATOM 904 C C . ALA A 1 110 ? 9.958 10.571 -11.760 1.00 69.12 110 ALA A C 1
ATOM 906 O O . ALA A 1 110 ? 9.094 9.711 -11.636 1.00 69.12 110 ALA A O 1
ATOM 907 N N . SER A 1 111 ? 10.931 10.717 -10.853 1.00 66.31 111 SER A N 1
ATOM 908 C CA . SER A 1 111 ? 11.015 9.898 -9.635 1.00 66.31 111 SER A CA 1
ATOM 909 C C . SER A 1 111 ? 10.005 10.319 -8.558 1.00 66.31 111 SER A C 1
ATOM 911 O O . SER A 1 111 ? 9.688 9.506 -7.690 1.00 66.31 111 SER A O 1
ATOM 913 N N . PHE A 1 112 ? 9.497 11.555 -8.624 1.00 69.25 112 PHE A N 1
ATOM 914 C CA . PHE A 1 112 ? 8.475 12.091 -7.716 1.00 69.25 112 PHE A CA 1
ATOM 915 C C . PHE A 1 112 ? 7.071 12.132 -8.335 1.00 69.25 112 PHE A C 1
ATOM 917 O O . PHE A 1 112 ? 6.091 12.302 -7.611 1.00 69.25 112 PHE A O 1
ATOM 924 N N . LYS A 1 113 ? 6.949 11.943 -9.655 1.00 69.69 113 LYS A N 1
ATOM 925 C CA . LYS A 1 113 ? 5.654 11.803 -10.321 1.00 69.69 113 LYS A CA 1
ATOM 926 C C . LYS A 1 113 ? 4.968 10.502 -9.901 1.00 69.69 113 LYS A C 1
ATOM 928 O O . LYS A 1 113 ? 5.509 9.404 -10.029 1.00 69.69 113 LYS A O 1
ATOM 933 N N . LEU A 1 114 ? 3.744 10.640 -9.403 1.00 64.38 114 LEU A N 1
ATOM 934 C CA . LEU A 1 114 ? 2.895 9.519 -9.001 1.00 64.38 114 LEU A CA 1
ATOM 935 C C . LEU A 1 114 ? 1.973 9.050 -10.135 1.00 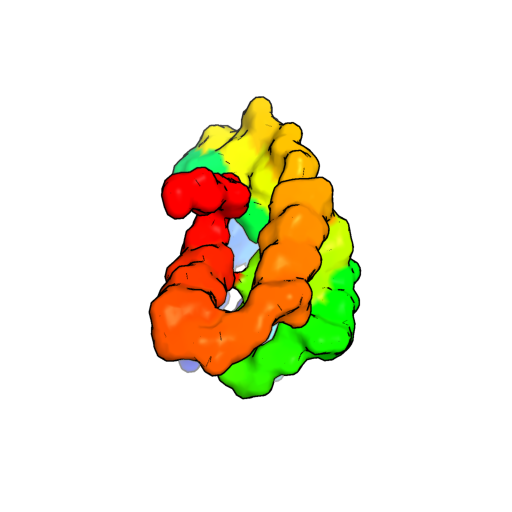64.38 114 LEU A C 1
ATOM 937 O O . LEU A 1 114 ? 1.445 7.949 -10.070 1.00 64.38 114 LEU A O 1
ATOM 941 N N . ASP A 1 115 ? 1.776 9.829 -11.188 1.00 69.25 115 ASP A N 1
ATOM 942 C CA . ASP A 1 115 ? 0.907 9.472 -12.319 1.00 69.25 115 ASP A CA 1
ATOM 943 C C . ASP A 1 115 ? 1.552 8.474 -13.300 1.00 69.25 115 ASP A C 1
ATOM 945 O O . ASP A 1 115 ? 0.819 7.752 -13.973 1.00 69.25 115 ASP A O 1
ATOM 949 N N . PHE A 1 116 ? 2.888 8.362 -13.301 1.00 62.81 116 PHE A N 1
ATOM 950 C CA . PHE A 1 116 ? 3.696 7.663 -14.315 1.00 62.81 116 PHE A CA 1
ATOM 951 C C . PHE A 1 116 ? 3.518 8.214 -15.740 1.00 62.81 116 PHE A C 1
ATOM 953 O O . PHE A 1 116 ? 3.818 7.525 -16.713 1.00 62.81 116 PHE A O 1
ATOM 960 N N . GLU A 1 117 ? 3.049 9.454 -15.871 1.00 58.50 117 GLU A N 1
ATOM 961 C CA . GLU A 1 117 ? 2.809 10.088 -17.163 1.00 58.50 117 GLU A CA 1
ATOM 962 C C . GLU A 1 117 ? 4.025 10.930 -17.581 1.00 58.50 117 GLU A C 1
ATOM 964 O O . GLU A 1 117 ? 4.533 11.784 -16.838 1.00 58.50 117 GLU A O 1
ATOM 969 N N . PHE A 1 118 ? 4.511 10.665 -18.795 1.00 47.53 118 PHE A N 1
ATOM 970 C CA . PHE A 1 118 ? 5.524 11.477 -19.458 1.00 47.53 118 PHE A CA 1
ATOM 971 C C . PHE A 1 118 ? 4.808 12.535 -20.303 1.00 47.53 118 PHE A C 1
ATOM 973 O O . PHE A 1 118 ? 4.138 12.183 -21.270 1.00 47.53 118 PHE A O 1
ATOM 980 N N . GLU A 1 119 ? 4.943 13.805 -19.922 1.00 47.88 119 GLU A N 1
ATOM 981 C CA . GLU A 1 119 ? 4.640 14.954 -20.791 1.00 47.88 119 GLU A CA 1
ATOM 982 C C . GLU A 1 119 ? 5.890 15.343 -21.588 1.00 47.88 119 GLU A C 1
ATOM 984 O O . GLU A 1 119 ? 7.002 15.320 -20.995 1.00 47.88 119 GLU A O 1
#

pLDDT: mean 82.36, std 12.57, range [47.53, 97.5]